Protein AF-A0AAJ3YEU7-F1 (afdb_monomer)

pLDDT: mean 76.19, std 9.18, range [45.81, 90.12]

Structure (mmCIF, N/CA/C/O backbone):
data_AF-A0AAJ3YEU7-F1
#
_entry.id   AF-A0AAJ3YEU7-F1
#
loop_
_atom_site.group_PDB
_atom_site.id
_atom_site.type_symbol
_atom_site.label_atom_id
_atom_site.label_alt_id
_atom_site.label_comp_id
_atom_site.label_asym_id
_atom_site.label_entity_id
_atom_site.label_seq_id
_atom_site.pdbx_PDB_ins_code
_atom_site.Cartn_x
_atom_site.Cartn_y
_atom_site.C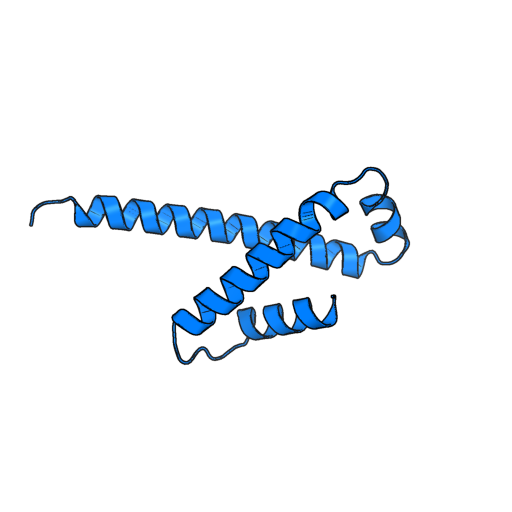artn_z
_atom_site.occupancy
_atom_site.B_iso_or_equiv
_atom_site.auth_seq_id
_atom_site.auth_comp_id
_atom_site.auth_asym_id
_atom_site.auth_atom_id
_atom_site.pdbx_PDB_model_num
ATOM 1 N N . MET A 1 1 ? -11.537 4.259 -0.032 1.00 62.66 1 MET A N 1
ATOM 2 C CA . MET A 1 1 ? -10.254 3.929 0.632 1.00 62.66 1 MET A CA 1
ATOM 3 C C . MET A 1 1 ? -9.842 2.483 0.392 1.00 62.66 1 MET A C 1
ATOM 5 O O . MET A 1 1 ? -8.868 2.312 -0.316 1.00 62.66 1 MET A O 1
ATOM 9 N N . LYS A 1 2 ? -10.555 1.459 0.904 1.00 62.44 2 LYS A N 1
ATOM 10 C CA . LYS A 1 2 ? -10.209 0.043 0.638 1.00 62.44 2 LYS A CA 1
ATOM 11 C C . LYS A 1 2 ? -10.199 -0.281 -0.863 1.00 62.44 2 LYS A C 1
ATOM 13 O O . LYS A 1 2 ? -9.162 -0.644 -1.386 1.00 62.44 2 LYS A O 1
ATOM 18 N N . ALA A 1 3 ? -11.299 0.003 -1.565 1.00 71.56 3 ALA A N 1
ATOM 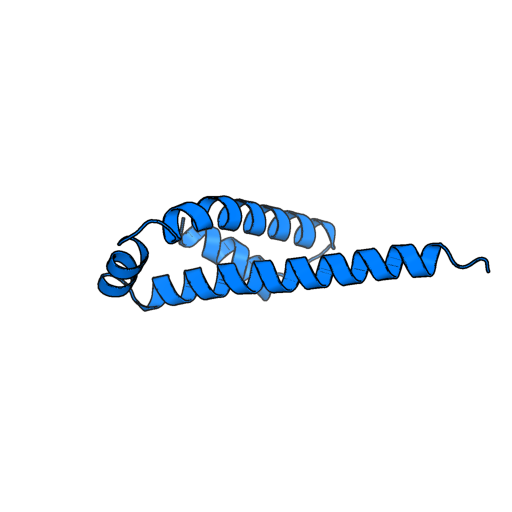19 C CA . ALA A 1 3 ? -11.403 -0.229 -3.010 1.00 71.56 3 ALA A CA 1
ATOM 20 C C . ALA A 1 3 ? -10.314 0.489 -3.837 1.00 71.56 3 ALA A C 1
ATOM 22 O O . ALA A 1 3 ? -9.815 -0.068 -4.808 1.00 71.56 3 ALA A O 1
ATOM 23 N N . ASP A 1 4 ? -9.911 1.700 -3.434 1.00 68.31 4 ASP A N 1
ATOM 24 C CA . ASP A 1 4 ? -8.851 2.454 -4.121 1.00 68.31 4 ASP A CA 1
ATOM 25 C C . ASP A 1 4 ? -7.475 1.803 -3.916 1.00 68.31 4 ASP A C 1
ATOM 27 O O . ASP A 1 4 ? -6.667 1.737 -4.837 1.00 68.31 4 ASP A O 1
ATOM 31 N N . VAL A 1 5 ? -7.210 1.314 -2.700 1.00 66.31 5 VAL A N 1
ATOM 32 C CA . VAL A 1 5 ? -5.975 0.601 -2.353 1.00 66.31 5 VAL A CA 1
ATOM 33 C C . VAL A 1 5 ? -5.932 -0.763 -3.044 1.00 66.31 5 VAL A C 1
ATOM 35 O O . VAL A 1 5 ? -4.901 -1.108 -3.613 1.00 66.31 5 VAL A O 1
ATOM 38 N N . ASP A 1 6 ? -7.051 -1.488 -3.072 1.00 69.06 6 ASP A N 1
ATOM 39 C CA . ASP A 1 6 ? -7.180 -2.782 -3.749 1.00 69.06 6 ASP A CA 1
ATOM 40 C C . ASP A 1 6 ? -6.955 -2.644 -5.262 1.00 69.06 6 ASP A C 1
ATOM 42 O O . ASP A 1 6 ? -6.262 -3.464 -5.868 1.00 69.06 6 ASP A O 1
ATOM 46 N N . ALA A 1 7 ? -7.479 -1.578 -5.878 1.00 73.31 7 ALA A N 1
ATOM 47 C CA . ALA A 1 7 ? -7.258 -1.285 -7.291 1.00 73.31 7 ALA A CA 1
ATOM 48 C C . ALA A 1 7 ? -5.777 -0.998 -7.590 1.00 73.31 7 ALA A C 1
ATOM 50 O O . ALA A 1 7 ? -5.216 -1.589 -8.513 1.00 73.31 7 ALA A O 1
ATOM 51 N N . ILE A 1 8 ? -5.128 -0.149 -6.783 1.00 68.69 8 ILE A N 1
ATOM 52 C CA . ILE A 1 8 ? -3.694 0.153 -6.922 1.00 68.69 8 ILE A CA 1
ATOM 53 C C . ILE A 1 8 ? -2.860 -1.115 -6.721 1.00 68.69 8 ILE A C 1
ATOM 55 O O . ILE A 1 8 ? -1.940 -1.365 -7.491 1.00 68.69 8 ILE A O 1
ATOM 59 N N . TYR A 1 9 ? -3.190 -1.945 -5.730 1.00 66.94 9 TYR A N 1
ATOM 60 C CA . TYR A 1 9 ? -2.463 -3.183 -5.455 1.00 66.94 9 TYR A CA 1
ATOM 61 C C . TYR A 1 9 ? -2.615 -4.211 -6.580 1.00 66.94 9 TYR A C 1
ATOM 63 O O . TYR A 1 9 ? -1.634 -4.821 -6.995 1.00 66.94 9 TYR A O 1
ATOM 71 N N . THR A 1 10 ? -3.826 -4.365 -7.115 1.00 69.38 10 THR A N 1
ATOM 72 C CA . THR A 1 10 ? -4.099 -5.265 -8.245 1.00 69.38 10 THR A CA 1
ATOM 73 C C . THR A 1 10 ? -3.330 -4.822 -9.484 1.00 69.38 10 THR A C 1
ATOM 75 O O . THR A 1 10 ? -2.678 -5.638 -10.129 1.00 69.38 10 THR A O 1
ATOM 78 N N . GLN A 1 11 ? -3.328 -3.521 -9.782 1.00 67.56 11 GLN A N 1
ATOM 79 C CA . GLN A 1 11 ? -2.490 -2.974 -10.847 1.00 67.56 11 GLN A CA 1
ATOM 80 C C . GLN A 1 11 ? -1.005 -3.168 -10.546 1.00 67.56 11 GLN A C 1
ATOM 82 O O . GLN A 1 11 ? -0.243 -3.437 -11.467 1.00 67.56 11 GLN A O 1
ATOM 87 N N . LEU A 1 12 ? -0.602 -3.073 -9.273 1.00 66.81 12 LEU A N 1
ATOM 88 C CA . LEU A 1 12 ? 0.793 -3.218 -8.895 1.00 66.81 12 LEU A CA 1
ATOM 89 C C . LEU A 1 12 ? 1.321 -4.654 -9.081 1.00 66.81 12 LEU A C 1
ATOM 91 O O . LEU A 1 12 ? 2.447 -4.868 -9.535 1.00 66.81 12 LEU A O 1
ATOM 95 N N . ARG A 1 13 ? 0.495 -5.635 -8.711 1.00 67.25 13 ARG A N 1
ATOM 96 C CA . ARG A 1 13 ? 0.836 -7.060 -8.698 1.00 67.25 13 ARG A CA 1
ATOM 97 C C . ARG A 1 13 ? 0.624 -7.734 -10.050 1.00 67.25 13 ARG A C 1
ATOM 99 O O . ARG A 1 13 ? 1.487 -8.482 -10.497 1.00 67.25 13 ARG A O 1
ATOM 106 N N . ASP A 1 14 ? -0.524 -7.469 -10.667 1.00 68.19 14 ASP A N 1
ATOM 107 C CA . ASP A 1 14 ? -1.030 -8.220 -11.819 1.00 68.19 14 ASP A CA 1
ATOM 108 C C . ASP A 1 14 ? -1.103 -7.354 -13.090 1.00 68.19 14 ASP A C 1
ATOM 110 O O . ASP A 1 14 ? -1.432 -7.845 -14.172 1.00 68.19 14 ASP A O 1
ATOM 114 N N . GLY A 1 15 ? -0.796 -6.056 -12.983 1.00 64.88 15 GLY A N 1
ATOM 115 C CA . GLY A 1 15 ? -0.778 -5.143 -14.117 1.00 64.88 15 GLY A CA 1
ATOM 116 C C . GLY A 1 15 ? 0.288 -5.533 -15.134 1.00 64.88 15 GLY A C 1
ATOM 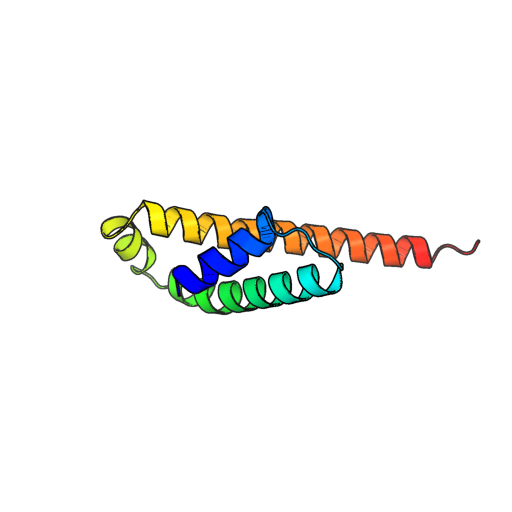117 O O . GLY A 1 15 ? 1.476 -5.614 -14.826 1.00 64.88 15 GLY A O 1
ATOM 118 N N . THR A 1 16 ? -0.126 -5.735 -16.384 1.00 61.72 16 THR A N 1
ATOM 119 C CA . THR A 1 16 ? 0.813 -5.805 -17.506 1.00 61.72 16 THR A CA 1
ATOM 120 C C . THR A 1 16 ? 1.262 -4.381 -17.821 1.00 61.72 16 THR A C 1
ATOM 122 O O . THR A 1 16 ? 0.584 -3.652 -18.544 1.00 61.72 16 THR A O 1
ATOM 125 N N . TYR A 1 17 ? 2.364 -3.939 -17.217 1.00 62.19 17 TYR A N 1
ATOM 126 C CA . TYR A 1 17 ? 2.875 -2.591 -17.453 1.00 62.19 17 TYR A CA 1
ATOM 127 C C . TYR A 1 17 ? 3.419 -2.478 -18.867 1.00 62.19 17 TYR A C 1
ATOM 129 O O . TYR A 1 17 ? 4.374 -3.159 -19.231 1.00 62.19 17 TYR A O 1
ATOM 137 N N . ALA A 1 18 ? 2.817 -1.589 -19.650 1.00 59.25 18 ALA A N 1
ATOM 138 C CA . ALA 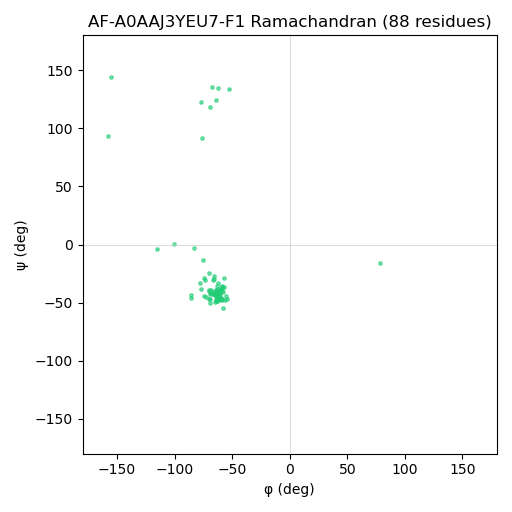A 1 18 ? 3.335 -1.237 -20.963 1.00 59.25 18 ALA A CA 1
ATOM 139 C C . ALA A 1 18 ? 4.639 -0.423 -20.865 1.00 59.25 18 ALA A C 1
ATOM 141 O O . ALA A 1 18 ? 5.425 -0.437 -21.807 1.00 59.25 18 ALA A O 1
ATOM 142 N N . ASP A 1 19 ? 4.858 0.271 -19.739 1.00 70.25 19 ASP A N 1
ATOM 143 C CA . ASP A 1 19 ? 5.978 1.192 -19.543 1.00 70.25 19 ASP A CA 1
ATOM 144 C C . ASP A 1 19 ? 6.346 1.380 -18.045 1.00 70.25 19 ASP A C 1
ATOM 146 O O . ASP A 1 19 ? 5.438 1.404 -17.198 1.00 70.25 19 ASP A O 1
ATOM 150 N N . PRO A 1 20 ? 7.645 1.527 -17.692 1.00 71.31 20 PRO A N 1
ATOM 151 C CA . PRO A 1 20 ? 8.101 1.775 -16.321 1.00 71.31 20 PRO A CA 1
ATOM 152 C C . PRO A 1 20 ? 7.510 3.019 -15.644 1.00 71.31 20 PRO A C 1
ATOM 154 O O . PRO A 1 20 ? 7.327 2.994 -14.425 1.00 71.31 20 PRO A O 1
ATOM 157 N N . ASP A 1 21 ? 7.141 4.072 -16.378 1.00 74.62 21 ASP A N 1
ATOM 158 C CA . ASP A 1 21 ? 6.549 5.280 -15.787 1.00 74.62 21 ASP A CA 1
ATOM 159 C C . ASP A 1 21 ? 5.170 4.984 -15.188 1.00 74.62 21 ASP A C 1
ATOM 161 O O . ASP A 1 21 ? 4.782 5.565 -14.173 1.00 74.62 21 ASP A O 1
ATOM 165 N N . THR A 1 22 ? 4.434 4.018 -15.750 1.00 70.50 22 THR A N 1
ATOM 166 C CA . THR A 1 22 ? 3.146 3.575 -15.186 1.00 70.50 22 THR A CA 1
ATOM 167 C C . THR A 1 22 ? 3.347 2.892 -13.834 1.00 70.50 22 THR A C 1
ATOM 169 O O . THR A 1 22 ? 2.591 3.141 -12.891 1.00 70.50 22 THR A O 1
ATOM 172 N N . PHE A 1 23 ? 4.397 2.075 -13.709 1.00 73.62 23 PHE A N 1
ATOM 173 C CA . PHE A 1 23 ? 4.781 1.477 -12.433 1.00 73.62 23 PHE A CA 1
ATOM 174 C C . PHE A 1 23 ? 5.189 2.559 -11.425 1.00 73.62 23 PHE A C 1
ATOM 176 O O . PHE A 1 23 ? 4.685 2.562 -10.304 1.00 73.62 23 PHE A O 1
ATOM 183 N N . ILE A 1 24 ? 6.039 3.512 -11.825 1.00 79.62 24 ILE A N 1
ATOM 184 C CA . ILE A 1 24 ? 6.516 4.602 -10.956 1.00 79.62 24 ILE A CA 1
ATOM 185 C C . ILE A 1 24 ? 5.357 5.485 -10.475 1.00 79.62 24 ILE A C 1
ATOM 187 O O . ILE A 1 24 ? 5.306 5.843 -9.295 1.00 79.62 24 ILE A O 1
ATOM 191 N N . ASN A 1 25 ? 4.399 5.804 -11.345 1.00 79.88 25 ASN A N 1
ATOM 192 C CA . ASN A 1 25 ? 3.222 6.593 -10.982 1.00 79.88 25 ASN A CA 1
ATOM 193 C C . ASN A 1 25 ? 2.337 5.853 -9.969 1.00 79.88 25 ASN A C 1
ATOM 195 O O . ASN A 1 25 ? 2.015 6.401 -8.911 1.00 79.88 25 ASN A O 1
ATOM 199 N N . ASN A 1 26 ? 2.003 4.586 -10.233 1.00 78.00 26 ASN A N 1
ATOM 200 C CA . ASN A 1 26 ? 1.212 3.766 -9.310 1.00 78.00 26 ASN A CA 1
ATOM 201 C C . ASN A 1 26 ? 1.929 3.560 -7.969 1.00 78.00 26 ASN A C 1
ATOM 203 O O . ASN A 1 26 ? 1.307 3.629 -6.906 1.00 78.00 26 ASN A O 1
ATOM 207 N N . TRP A 1 27 ? 3.248 3.378 -8.013 1.00 81.94 27 TRP A N 1
ATOM 208 C CA . TRP A 1 27 ? 4.099 3.287 -6.836 1.00 81.94 27 TRP A CA 1
ATOM 209 C C . TRP A 1 27 ? 4.063 4.569 -6.000 1.00 81.94 27 TRP A C 1
ATOM 211 O O . TRP A 1 27 ? 3.826 4.523 -4.793 1.00 81.94 27 TRP A O 1
ATOM 221 N N . THR A 1 28 ? 4.219 5.725 -6.645 1.00 85.19 28 THR A N 1
ATOM 222 C CA . THR A 1 28 ? 4.180 7.042 -5.995 1.00 85.19 28 THR A CA 1
ATOM 223 C C . THR A 1 28 ? 2.833 7.284 -5.322 1.00 85.19 28 THR A C 1
ATOM 225 O O . THR A 1 28 ? 2.779 7.696 -4.162 1.00 85.19 28 THR A O 1
ATOM 228 N N . HIS A 1 29 ? 1.734 6.942 -5.998 1.00 85.06 29 HIS A N 1
ATOM 229 C CA . HIS A 1 29 ? 0.401 7.024 -5.411 1.00 85.06 29 HIS A CA 1
ATOM 230 C C . HIS A 1 29 ? 0.237 6.112 -4.190 1.00 85.06 29 HIS A C 1
ATOM 232 O O . HIS A 1 29 ? -0.348 6.537 -3.189 1.00 85.06 29 HIS A O 1
ATOM 238 N N . LEU A 1 30 ? 0.767 4.886 -4.229 1.00 82.88 30 LEU A N 1
ATOM 239 C CA . LEU A 1 30 ? 0.728 3.989 -3.075 1.00 82.88 30 LEU A CA 1
ATOM 240 C C . LEU A 1 30 ? 1.541 4.547 -1.895 1.00 82.88 30 LEU A C 1
ATOM 242 O O . LEU A 1 30 ? 1.050 4.533 -0.763 1.00 82.88 30 LEU A O 1
ATOM 246 N N . MET A 1 31 ? 2.738 5.084 -2.149 1.00 84.25 31 MET A N 1
ATOM 247 C CA . MET A 1 31 ? 3.574 5.712 -1.118 1.00 84.25 31 MET A CA 1
ATOM 248 C C . MET A 1 31 ? 2.851 6.873 -0.432 1.00 84.25 31 MET A C 1
ATOM 250 O O . MET A 1 31 ? 2.795 6.925 0.798 1.00 84.25 31 MET A O 1
ATOM 254 N N . ASP A 1 32 ? 2.225 7.765 -1.200 1.00 86.69 32 ASP A N 1
ATOM 255 C CA . ASP A 1 32 ? 1.466 8.889 -0.646 1.00 86.69 32 ASP A CA 1
ATOM 256 C C . ASP A 1 32 ? 0.285 8.418 0.209 1.00 86.69 32 ASP A C 1
ATOM 258 O O . ASP A 1 32 ? 0.024 8.956 1.291 1.00 86.69 32 ASP A O 1
ATOM 262 N N . ARG A 1 33 ? -0.424 7.370 -0.221 1.00 83.94 33 ARG A N 1
ATOM 263 C CA . ARG A 1 33 ? -1.504 6.768 0.572 1.00 83.94 33 ARG A CA 1
ATOM 264 C C . ARG A 1 33 ? -0.978 6.193 1.885 1.00 83.94 33 ARG A C 1
ATOM 266 O O . ARG A 1 33 ? -1.559 6.469 2.935 1.00 83.94 33 ARG A O 1
ATOM 273 N N . VAL A 1 34 ? 0.131 5.456 1.849 1.00 83.12 34 VAL A N 1
ATOM 274 C CA . VAL A 1 34 ? 0.769 4.890 3.046 1.00 83.12 34 VAL A CA 1
ATOM 275 C C . VAL A 1 34 ? 1.256 5.985 3.994 1.00 83.12 34 VAL A C 1
ATOM 277 O O . VAL A 1 34 ? 1.003 5.907 5.197 1.00 83.12 34 VAL A O 1
ATOM 280 N N . LYS A 1 35 ? 1.887 7.042 3.475 1.00 84.44 35 LYS A N 1
ATOM 281 C CA . LYS A 1 35 ? 2.356 8.190 4.264 1.00 84.44 35 LYS A CA 1
ATOM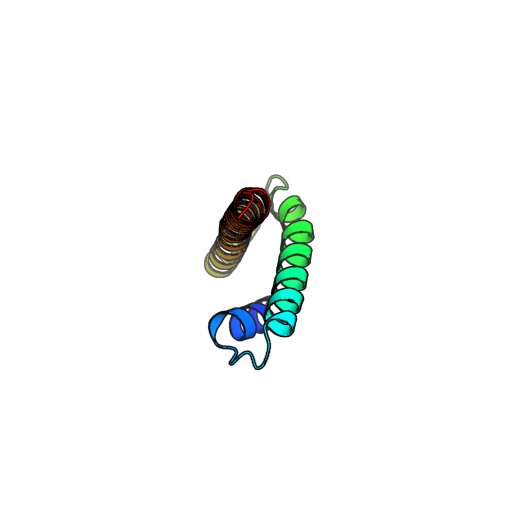 282 C C . LYS A 1 35 ? 1.213 8.881 5.010 1.00 84.44 35 LYS A C 1
ATOM 284 O O . LYS A 1 35 ? 1.394 9.284 6.156 1.00 84.44 35 LYS A O 1
ATOM 289 N N . ASN A 1 36 ? 0.036 8.961 4.393 1.00 84.69 36 ASN A N 1
ATOM 290 C CA . ASN A 1 36 ? -1.165 9.522 5.012 1.00 84.69 36 ASN A CA 1
ATOM 291 C C . ASN A 1 36 ? -1.845 8.555 6.000 1.00 84.69 36 ASN A C 1
ATOM 293 O O . ASN A 1 36 ? -2.397 8.994 7.008 1.00 84.69 36 ASN A O 1
ATOM 297 N N . MET A 1 37 ? -1.796 7.243 5.747 1.00 82.12 37 MET A N 1
ATOM 298 C CA . MET A 1 37 ? -2.397 6.231 6.626 1.00 82.12 37 MET A CA 1
ATOM 299 C C . MET A 1 37 ? -1.565 5.946 7.876 1.00 82.12 37 MET A C 1
ATOM 301 O O . MET A 1 37 ? -2.131 5.774 8.954 1.00 82.12 37 MET A O 1
ATOM 305 N N . LYS A 1 38 ? -0.234 5.920 7.767 1.00 82.50 38 LYS A N 1
ATOM 306 C CA . LYS A 1 38 ? 0.660 5.516 8.862 1.00 82.50 38 LYS A CA 1
ATOM 307 C C . LYS A 1 38 ? 0.429 6.316 10.157 1.00 82.50 38 LYS A C 1
ATOM 309 O O . LYS A 1 38 ? 0.245 5.676 11.189 1.00 82.50 38 LYS A O 1
ATOM 314 N N . PRO A 1 39 ? 0.318 7.660 10.151 1.00 85.56 39 PRO A N 1
ATOM 315 C CA . PRO A 1 39 ? 0.029 8.420 11.368 1.00 85.56 39 PRO A CA 1
ATOM 316 C C . PRO A 1 39 ? -1.326 8.080 11.990 1.00 85.56 39 PRO A C 1
ATOM 318 O O . PRO A 1 39 ? -1.459 8.118 13.208 1.00 85.56 39 PRO A O 1
ATOM 321 N N . VAL A 1 40 ? -2.332 7.750 11.172 1.00 83.62 40 VAL A N 1
ATOM 322 C CA . VAL A 1 40 ? -3.667 7.359 11.649 1.00 83.62 40 VAL A CA 1
ATOM 323 C C . VAL A 1 40 ? -3.608 5.989 12.316 1.00 83.62 40 VAL A C 1
ATOM 325 O O . VAL A 1 40 ? -4.104 5.839 13.429 1.00 83.62 40 VAL A O 1
ATOM 328 N N . LEU A 1 41 ? -2.951 5.024 11.672 1.00 81.94 41 LEU A N 1
ATOM 329 C CA . LEU A 1 41 ? -2.766 3.669 12.194 1.00 81.94 41 LEU A CA 1
ATOM 330 C C . LEU A 1 41 ? -1.885 3.633 13.453 1.00 81.94 41 LEU A C 1
ATOM 332 O O . LEU A 1 41 ? -2.045 2.743 14.281 1.00 81.94 41 LEU A O 1
ATOM 336 N N . SER A 1 42 ? -0.981 4.601 13.623 1.00 84.12 42 SER A N 1
ATOM 337 C CA . SER A 1 42 ? -0.135 4.737 14.817 1.00 84.12 42 SER A CA 1
ATOM 338 C C . SER A 1 42 ? -0.806 5.461 15.992 1.00 84.12 42 SER A C 1
ATOM 340 O O . SER A 1 42 ? -0.185 5.588 17.047 1.00 84.12 42 SER A O 1
ATOM 342 N N . LYS A 1 43 ? -2.046 5.952 15.851 1.00 89.19 43 LYS A N 1
ATOM 343 C CA . LYS A 1 43 ? -2.766 6.560 16.980 1.00 89.19 43 LYS A CA 1
ATOM 344 C C . LYS A 1 43 ? -3.098 5.493 18.035 1.00 89.19 43 LYS A C 1
ATOM 346 O O . LYS A 1 43 ? -3.600 4.428 17.663 1.00 89.19 43 LYS A O 1
ATOM 351 N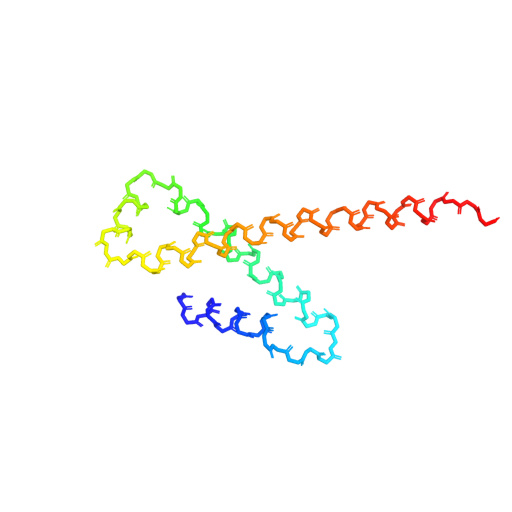 N . PRO A 1 44 ? -2.895 5.777 19.337 1.00 90.12 44 PRO A N 1
ATOM 352 C CA . PRO A 1 44 ? -3.254 4.846 20.404 1.00 90.12 44 PRO A CA 1
ATOM 353 C C . PRO A 1 44 ? -4.714 4.389 20.293 1.00 90.12 44 PRO A C 1
ATOM 355 O O . PRO A 1 44 ? -5.603 5.211 20.069 1.00 90.12 44 PRO A O 1
ATOM 358 N N . GLY A 1 45 ? -4.967 3.085 20.424 1.00 87.31 45 GLY A N 1
ATOM 359 C CA . GLY A 1 45 ? -6.313 2.512 20.384 1.00 87.31 45 GLY A CA 1
ATOM 360 C C . GLY A 1 45 ? -6.921 2.343 18.988 1.00 87.31 45 GLY A C 1
ATOM 361 O O . GLY A 1 45 ? -7.894 1.599 18.853 1.00 87.31 45 GLY A O 1
ATOM 362 N N . VAL A 1 46 ? -6.385 2.980 17.937 1.00 85.69 46 VAL A N 1
ATOM 363 C CA . VAL A 1 46 ? -6.917 2.831 16.567 1.00 85.69 46 VAL A CA 1
ATOM 364 C C . VAL A 1 46 ? -6.637 1.432 16.037 1.00 85.69 46 VAL A C 1
ATOM 366 O O . VAL A 1 46 ? -7.554 0.775 15.549 1.00 85.69 46 VAL A O 1
ATOM 369 N N . MET A 1 47 ? -5.405 0.948 16.190 1.00 84.44 47 MET A N 1
ATOM 370 C CA . MET A 1 47 ? -5.037 -0.389 15.734 1.00 84.44 47 MET A CA 1
ATOM 371 C C . MET A 1 47 ? -5.789 -1.481 16.513 1.00 84.44 47 MET A C 1
ATOM 373 O O . MET A 1 47 ? -6.329 -2.392 15.894 1.00 84.44 47 MET A O 1
ATOM 377 N N . GLU A 1 48 ? -5.925 -1.374 17.842 1.00 86.31 48 GLU A N 1
ATOM 378 C CA . GLU A 1 48 ? -6.729 -2.338 18.615 1.00 86.31 48 GLU A CA 1
ATOM 379 C C . GLU A 1 48 ? -8.224 -2.292 18.276 1.00 86.31 48 GLU A C 1
ATOM 381 O O . GLU A 1 48 ? -8.930 -3.293 18.409 1.00 86.31 48 GLU A O 1
ATOM 386 N N . THR A 1 49 ? -8.742 -1.132 17.872 1.00 85.75 49 THR A N 1
ATOM 387 C CA . THR A 1 49 ? -10.136 -1.010 17.428 1.00 85.75 49 THR A CA 1
ATOM 388 C C . THR A 1 49 ? -10.321 -1.658 16.062 1.00 85.75 49 THR A C 1
ATOM 390 O O . THR A 1 49 ? -11.238 -2.457 15.896 1.00 85.75 49 THR A O 1
ATOM 393 N N . LEU A 1 50 ? -9.415 -1.398 15.117 1.00 83.25 50 LEU A N 1
ATOM 394 C CA . LEU A 1 50 ? -9.435 -2.020 13.795 1.00 83.25 50 LEU A CA 1
ATOM 395 C C . LEU A 1 50 ? -9.290 -3.541 13.881 1.00 83.25 50 LEU A C 1
ATOM 397 O O . LEU A 1 50 ? -10.111 -4.246 13.303 1.00 83.25 50 LEU A O 1
ATOM 401 N N . MET A 1 51 ? -8.350 -4.054 14.684 1.00 82.62 51 MET A N 1
ATOM 402 C CA . MET A 1 51 ? -8.202 -5.499 14.896 1.00 82.62 51 MET A CA 1
ATOM 403 C C . MET A 1 51 ? -9.474 -6.141 15.459 1.00 82.62 51 MET A C 1
ATOM 405 O O . MET A 1 51 ? -9.791 -7.270 15.108 1.00 82.62 51 MET A O 1
ATOM 409 N N . ARG A 1 52 ? -10.221 -5.443 16.323 1.00 87.00 52 ARG A N 1
ATOM 410 C CA . ARG A 1 52 ? -11.486 -5.963 16.867 1.00 87.00 52 ARG A CA 1
ATOM 411 C C . ARG A 1 52 ? -12.637 -5.934 15.866 1.00 87.00 52 ARG A C 1
ATOM 413 O O . ARG A 1 52 ? -13.544 -6.749 15.987 1.00 87.00 52 ARG A O 1
ATOM 420 N N . MET A 1 53 ? -12.622 -4.995 14.924 1.00 83.75 53 MET A N 1
ATOM 421 C CA . MET A 1 53 ? -13.675 -4.847 13.917 1.00 83.75 53 MET A CA 1
ATOM 422 C C . MET A 1 53 ? -13.440 -5.741 12.696 1.00 83.75 53 MET A C 1
ATOM 424 O O . MET A 1 53 ? -14.383 -6.351 12.204 1.00 83.75 53 MET A O 1
ATOM 428 N N . ASP A 1 54 ? -12.200 -5.804 12.211 1.00 86.50 54 ASP A N 1
ATOM 429 C CA . ASP A 1 54 ? -11.809 -6.548 11.016 1.00 86.50 54 ASP A CA 1
ATOM 430 C C . ASP A 1 54 ? -10.302 -6.871 11.057 1.00 86.50 54 ASP A C 1
ATOM 432 O O . ASP A 1 54 ? -9.436 -6.078 10.660 1.00 86.50 54 ASP A O 1
ATOM 436 N N . VAL A 1 55 ? -9.980 -8.063 11.571 1.00 82.62 55 VAL A N 1
ATOM 437 C CA . VAL A 1 55 ? -8.601 -8.574 11.660 1.00 82.62 55 VAL A CA 1
ATOM 438 C C . VAL A 1 55 ? -7.963 -8.679 10.276 1.00 82.62 55 VAL A C 1
ATOM 440 O O . VAL A 1 55 ? -6.780 -8.368 10.128 1.00 82.62 55 VAL A O 1
ATOM 443 N N . GLN A 1 56 ? -8.730 -9.091 9.263 1.00 76.88 56 GLN A N 1
ATOM 444 C CA . GLN A 1 56 ? -8.209 -9.312 7.919 1.00 76.88 56 GLN A CA 1
ATOM 445 C C . GLN A 1 56 ? -7.821 -7.985 7.269 1.00 76.88 56 GLN A C 1
ATOM 447 O O . GLN A 1 56 ? -6.683 -7.841 6.827 1.00 76.88 56 GLN A O 1
ATOM 452 N N . LEU A 1 57 ? -8.711 -6.991 7.287 1.00 78.88 57 LEU A N 1
ATOM 453 C CA . LEU A 1 57 ? -8.402 -5.657 6.771 1.00 78.88 57 LEU A CA 1
ATOM 454 C C . LEU A 1 57 ? -7.206 -5.035 7.500 1.00 78.88 57 LEU A C 1
ATOM 456 O O . LEU A 1 57 ? -6.359 -4.387 6.888 1.00 78.88 57 LEU A O 1
ATOM 460 N N . THR A 1 58 ? -7.114 -5.243 8.813 1.00 81.81 58 THR A N 1
ATOM 461 C CA . THR A 1 58 ? -5.986 -4.740 9.602 1.00 81.81 58 THR A CA 1
ATOM 462 C C . THR A 1 58 ? -4.666 -5.386 9.176 1.00 81.81 58 THR A C 1
ATOM 464 O O . THR A 1 58 ? -3.666 -4.686 8.996 1.00 81.81 58 THR A O 1
ATOM 467 N N . ALA A 1 59 ? -4.658 -6.705 8.969 1.00 78.06 59 ALA A N 1
ATOM 468 C CA . ALA A 1 59 ? -3.492 -7.430 8.474 1.00 78.06 59 ALA A CA 1
ATOM 469 C C . ALA A 1 59 ? -3.102 -6.990 7.051 1.00 78.06 59 ALA A C 1
ATOM 471 O O . ALA A 1 59 ? -1.920 -6.769 6.791 1.00 78.06 59 ALA A O 1
ATOM 472 N N . GLU A 1 60 ? -4.080 -6.794 6.160 1.00 81.00 60 GLU A N 1
ATOM 473 C CA . GLU A 1 60 ? -3.880 -6.283 4.796 1.00 81.00 60 GLU A CA 1
ATOM 474 C C . GLU A 1 60 ? -3.217 -4.893 4.816 1.00 81.00 60 GLU A C 1
ATOM 476 O O . GLU A 1 60 ? -2.200 -4.672 4.154 1.00 81.00 60 GLU A O 1
ATOM 481 N N . LEU A 1 61 ? -3.720 -3.968 5.642 1.00 81.62 61 LEU A N 1
ATOM 482 C CA . LEU A 1 61 ? -3.156 -2.620 5.782 1.00 81.62 61 LEU A CA 1
ATOM 483 C C . LEU A 1 61 ? -1.722 -2.637 6.328 1.00 81.62 61 LEU A C 1
ATOM 485 O O . LEU A 1 61 ? -0.860 -1.905 5.830 1.00 81.62 61 LEU A O 1
ATOM 489 N N . LEU A 1 62 ? -1.442 -3.474 7.331 1.00 81.25 62 LEU A N 1
ATOM 490 C CA . LEU A 1 62 ? -0.090 -3.636 7.871 1.00 81.25 62 LEU A CA 1
ATOM 491 C C . LEU A 1 62 ? 0.866 -4.193 6.814 1.00 81.25 62 LEU A C 1
ATOM 493 O O . LEU A 1 62 ? 1.934 -3.615 6.604 1.00 81.25 62 LEU A O 1
ATOM 497 N N . ALA A 1 63 ? 0.471 -5.258 6.113 1.00 82.44 63 ALA A N 1
ATOM 498 C CA . ALA A 1 63 ? 1.275 -5.868 5.060 1.00 82.44 63 ALA A CA 1
ATOM 499 C C . ALA A 1 63 ? 1.654 -4.847 3.977 1.00 82.44 63 ALA A C 1
ATOM 501 O O . ALA A 1 63 ? 2.835 -4.701 3.668 1.00 82.44 63 ALA A O 1
ATOM 502 N N . ILE A 1 64 ? 0.689 -4.061 3.486 1.00 83.06 64 ILE A N 1
ATOM 503 C CA . ILE A 1 64 ? 0.932 -3.006 2.489 1.00 83.06 64 ILE A CA 1
ATOM 504 C C . ILE A 1 64 ? 1.931 -1.969 3.016 1.00 83.06 64 ILE A C 1
ATOM 506 O O . ILE A 1 64 ? 2.893 -1.619 2.330 1.00 83.06 64 ILE A O 1
ATOM 510 N N . THR A 1 65 ? 1.740 -1.503 4.252 1.00 79.00 65 THR A N 1
ATOM 511 C CA . THR A 1 65 ? 2.608 -0.489 4.873 1.00 79.00 65 THR A CA 1
ATOM 512 C C . THR A 1 65 ? 4.061 -0.974 4.973 1.00 79.00 65 THR A C 1
ATOM 514 O O . THR A 1 65 ? 4.987 -0.191 4.742 1.00 79.00 65 THR A O 1
ATOM 517 N N . TYR A 1 66 ? 4.275 -2.253 5.298 1.00 77.38 66 TYR A N 1
ATOM 518 C CA . TYR A 1 66 ? 5.609 -2.855 5.369 1.00 77.38 66 TYR A CA 1
ATOM 519 C C . TYR A 1 66 ? 6.215 -3.112 3.988 1.00 77.38 66 TYR A C 1
ATOM 521 O O . TYR A 1 66 ? 7.379 -2.777 3.773 1.00 77.38 66 TYR A O 1
ATOM 529 N N . SER A 1 67 ? 5.444 -3.646 3.036 1.00 80.75 67 SER A N 1
ATOM 530 C CA . SER A 1 67 ? 5.916 -3.884 1.666 1.00 80.75 67 SER A CA 1
ATOM 531 C C . SER A 1 67 ? 6.405 -2.599 1.001 1.00 80.75 67 SER A C 1
ATOM 533 O O . SER A 1 67 ? 7.463 -2.606 0.373 1.00 80.75 67 SER A O 1
ATOM 535 N N . VAL A 1 68 ? 5.697 -1.481 1.205 1.00 82.56 68 VAL A N 1
ATOM 536 C CA . VAL A 1 68 ? 6.123 -0.170 0.693 1.00 82.56 68 VAL A CA 1
ATOM 537 C C . VAL A 1 68 ? 7.478 0.251 1.255 1.00 82.56 68 VAL A C 1
ATOM 539 O O . VAL A 1 68 ? 8.372 0.608 0.493 1.00 82.56 68 VAL A O 1
ATOM 542 N N . GLN A 1 69 ? 7.680 0.127 2.567 1.00 74.81 69 GLN A N 1
ATOM 543 C CA . GLN A 1 69 ? 8.952 0.488 3.205 1.00 74.81 69 GLN A CA 1
ATOM 544 C C . GLN A 1 69 ? 10.124 -0.384 2.732 1.00 74.81 69 GLN A C 1
ATOM 546 O O . GLN A 1 69 ? 11.229 0.122 2.536 1.00 74.81 69 GLN A O 1
ATOM 551 N N . ILE A 1 70 ? 9.892 -1.686 2.538 1.00 72.88 70 ILE A N 1
ATOM 552 C CA . ILE A 1 70 ? 10.919 -2.623 2.062 1.00 72.88 70 ILE A CA 1
ATOM 553 C C . ILE A 1 70 ? 11.366 -2.255 0.644 1.00 72.88 70 ILE A C 1
ATOM 555 O 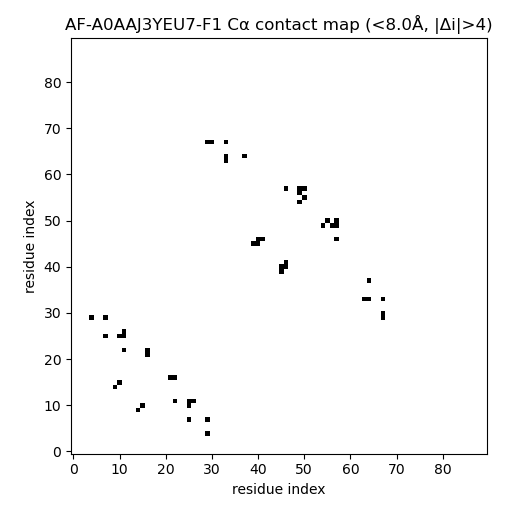O . ILE A 1 70 ? 12.566 -2.168 0.381 1.00 72.88 70 ILE A O 1
ATOM 559 N N . ILE A 1 71 ? 10.415 -2.010 -0.258 1.00 82.06 71 ILE A N 1
ATOM 560 C CA . ILE A 1 71 ? 10.718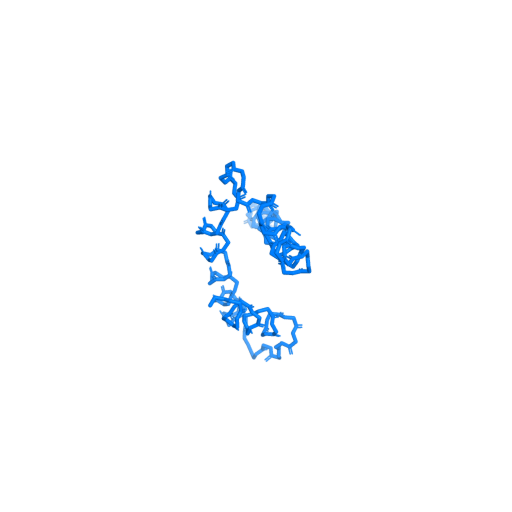 -1.674 -1.653 1.00 82.06 71 ILE A CA 1
ATOM 561 C C . ILE A 1 71 ? 11.346 -0.280 -1.751 1.00 82.06 71 ILE A C 1
ATOM 563 O O . ILE A 1 71 ? 12.317 -0.123 -2.484 1.00 82.06 71 ILE A O 1
ATOM 567 N N . GLU A 1 72 ? 10.891 0.713 -0.976 1.00 81.56 72 GLU A N 1
ATOM 568 C CA . GLU A 1 72 ? 11.564 2.021 -0.898 1.00 81.56 72 GLU A CA 1
ATOM 569 C C . GLU A 1 72 ? 13.042 1.874 -0.5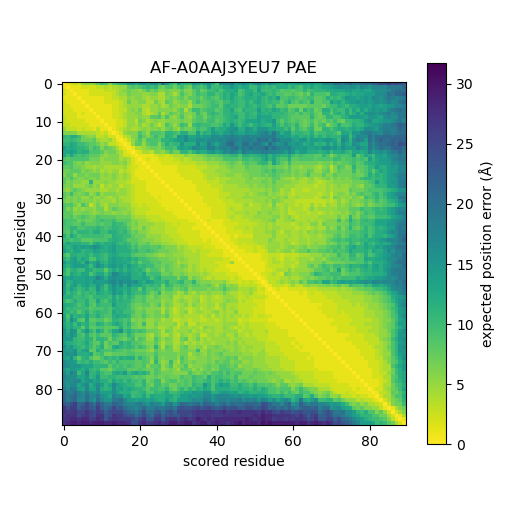12 1.00 81.56 72 GLU A C 1
ATOM 571 O O . GLU A 1 72 ? 13.916 2.500 -1.113 1.00 81.56 72 GLU A O 1
ATOM 576 N N . ASN A 1 73 ? 13.338 1.033 0.482 1.00 70.75 73 ASN A N 1
ATOM 577 C CA . ASN A 1 73 ? 14.711 0.773 0.898 1.00 70.75 73 ASN A CA 1
ATOM 578 C C . ASN A 1 73 ? 15.530 0.091 -0.211 1.00 70.75 73 ASN A C 1
ATOM 580 O O . ASN A 1 73 ? 16.691 0.438 -0.429 1.00 70.75 73 ASN A O 1
ATOM 584 N N . PHE A 1 74 ? 14.923 -0.845 -0.944 1.00 74.81 74 PHE A N 1
ATOM 585 C CA . PHE A 1 74 ? 15.560 -1.495 -2.087 1.00 74.81 74 PHE A CA 1
ATOM 586 C C . PHE A 1 74 ? 15.836 -0.515 -3.239 1.00 74.81 74 PHE A C 1
ATOM 588 O O . PHE A 1 74 ? 16.944 -0.504 -3.770 1.00 74.81 74 PHE A O 1
ATOM 595 N N . ILE A 1 75 ? 14.887 0.366 -3.575 1.00 80.69 75 ILE A N 1
ATOM 596 C CA . ILE A 1 75 ? 15.068 1.406 -4.600 1.00 80.69 75 ILE A CA 1
ATOM 597 C C . ILE A 1 75 ? 16.227 2.335 -4.221 1.00 80.69 75 ILE A C 1
ATOM 599 O O . ILE A 1 75 ? 17.110 2.565 -5.044 1.00 80.69 75 ILE A O 1
ATOM 603 N N . ARG A 1 76 ? 16.305 2.794 -2.963 1.00 75.69 76 ARG A N 1
ATOM 604 C CA . ARG A 1 76 ? 17.439 3.615 -2.489 1.00 75.69 76 ARG A CA 1
ATOM 605 C C . ARG A 1 76 ? 18.785 2.903 -2.639 1.00 75.69 76 ARG A C 1
ATOM 607 O O . ARG A 1 76 ? 19.781 3.543 -2.969 1.00 75.69 76 ARG A O 1
ATOM 614 N N . CYS A 1 77 ? 18.825 1.587 -2.417 1.00 73.12 77 CYS A N 1
ATOM 615 C CA . CYS A 1 77 ? 20.023 0.779 -2.654 1.00 73.12 77 CYS A CA 1
ATOM 616 C C . CYS A 1 77 ? 20.422 0.786 -4.140 1.00 73.12 77 CYS A C 1
ATOM 618 O O . CYS A 1 77 ? 21.585 1.032 -4.463 1.00 73.12 77 CYS A O 1
ATOM 620 N N . LEU A 1 78 ? 19.462 0.590 -5.050 1.00 77.00 78 LEU A N 1
ATOM 621 C CA . LEU A 1 78 ? 19.711 0.642 -6.495 1.00 77.00 78 LEU A CA 1
ATOM 622 C C . LEU A 1 78 ? 20.188 2.026 -6.953 1.00 77.00 78 LEU A C 1
ATOM 624 O O . LEU A 1 78 ? 21.142 2.125 -7.723 1.00 77.00 78 LEU A O 1
ATOM 628 N N . GLU A 1 79 ? 19.573 3.099 -6.454 1.00 79.00 79 GLU A N 1
ATOM 629 C CA . GLU A 1 79 ? 19.994 4.475 -6.741 1.00 79.00 79 GLU A CA 1
ATOM 630 C C . GLU A 1 79 ? 21.431 4.739 -6.279 1.00 79.00 79 GLU A C 1
ATOM 632 O O . GLU A 1 79 ? 22.204 5.388 -6.987 1.00 79.00 79 GLU A O 1
ATOM 637 N N . HIS A 1 80 ? 21.805 4.228 -5.104 1.00 74.75 80 HIS A N 1
ATOM 638 C CA . HIS A 1 80 ? 23.164 4.339 -4.587 1.00 74.75 80 HIS A CA 1
ATOM 639 C C . HIS A 1 80 ? 24.165 3.602 -5.487 1.00 74.75 80 HIS A C 1
ATOM 641 O O . HIS A 1 80 ? 25.139 4.210 -5.932 1.00 74.75 80 HIS A O 1
ATOM 647 N N . GLN A 1 81 ? 23.872 2.353 -5.863 1.00 75.94 81 GLN A N 1
ATOM 648 C CA . GLN A 1 81 ? 24.709 1.581 -6.787 1.00 75.94 81 GLN A CA 1
ATOM 649 C C . GLN A 1 81 ? 24.840 2.246 -8.163 1.00 75.94 81 GLN A C 1
ATOM 651 O O . GLN A 1 81 ? 25.925 2.257 -8.743 1.00 75.94 81 GLN A O 1
ATOM 656 N N . ALA A 1 82 ? 23.762 2.819 -8.703 1.00 79.19 82 ALA A N 1
ATOM 657 C CA . ALA A 1 82 ? 23.794 3.518 -9.986 1.00 79.19 82 ALA A CA 1
ATOM 658 C C . ALA A 1 82 ? 24.723 4.744 -9.946 1.00 79.19 82 ALA A C 1
ATOM 660 O O . ALA A 1 82 ? 25.484 4.975 -10.888 1.00 79.19 82 ALA A O 1
ATOM 661 N N . ARG A 1 83 ? 24.713 5.498 -8.839 1.00 81.00 83 ARG A N 1
ATOM 662 C CA . ARG A 1 83 ? 25.613 6.645 -8.630 1.00 81.00 83 ARG A CA 1
ATOM 663 C C . ARG A 1 83 ? 27.073 6.214 -8.514 1.00 81.00 83 ARG A C 1
ATOM 665 O O . ARG A 1 83 ? 27.931 6.850 -9.122 1.00 81.00 83 ARG A O 1
ATOM 672 N N . GLU A 1 84 ? 27.356 5.138 -7.785 1.00 74.88 84 GLU A N 1
ATOM 673 C CA . GLU A 1 84 ? 28.715 4.597 -7.627 1.00 74.88 84 GLU A CA 1
ATOM 674 C C . GLU A 1 84 ? 29.266 3.989 -8.927 1.00 74.88 84 GLU A C 1
ATOM 676 O O . GLU A 1 84 ? 30.428 4.192 -9.278 1.00 74.88 84 GLU A O 1
ATOM 681 N N . ASN A 1 85 ? 28.428 3.295 -9.699 1.00 67.44 85 ASN A N 1
ATOM 682 C CA . ASN A 1 85 ? 28.824 2.724 -10.987 1.00 67.44 85 ASN A CA 1
ATOM 683 C C . ASN A 1 85 ? 28.982 3.790 -12.083 1.00 67.44 85 ASN A C 1
ATOM 685 O O . ASN A 1 85 ? 29.828 3.635 -12.961 1.00 67.44 85 ASN A O 1
ATOM 689 N N . GLY A 1 86 ? 28.214 4.883 -12.026 1.00 59.53 86 GLY A N 1
ATOM 690 C CA . GLY A 1 86 ? 28.349 6.027 -12.934 1.00 59.53 86 GLY A CA 1
ATOM 691 C C . GLY A 1 86 ? 29.549 6.937 -12.643 1.00 59.53 86 GLY A C 1
ATOM 692 O O . GLY A 1 86 ? 29.900 7.757 -13.486 1.00 59.53 86 GLY A O 1
ATOM 693 N N . SER A 1 87 ? 30.188 6.802 -11.475 1.00 56.88 87 SER A N 1
ATOM 694 C CA . SER A 1 87 ? 31.352 7.605 -11.061 1.00 56.88 87 SER A CA 1
ATOM 695 C C . SER A 1 87 ? 32.701 6.891 -11.222 1.00 56.88 87 SER A C 1
ATOM 697 O O . SER A 1 87 ? 33.745 7.496 -10.975 1.00 56.88 87 SER A O 1
ATOM 699 N N . LYS A 1 88 ? 32.720 5.644 -11.715 1.00 45.81 88 LYS A N 1
ATOM 700 C CA . LYS A 1 88 ? 33.956 5.006 -12.194 1.00 45.81 88 LYS A CA 1
ATOM 701 C C . LYS A 1 88 ? 34.328 5.561 -13.579 1.00 45.81 88 LYS A C 1
ATOM 703 O O . LYS A 1 88 ? 33.517 5.432 -14.498 1.00 45.81 88 LYS A O 1
ATOM 708 N N . PRO A 1 89 ? 35.531 6.142 -13.769 1.00 50.19 89 PRO A N 1
ATOM 709 C CA . PRO A 1 89 ? 36.017 6.453 -15.108 1.00 50.19 89 PRO A CA 1
ATOM 710 C C . PRO A 1 89 ? 36.159 5.140 -15.890 1.00 50.19 89 PRO A C 1
ATOM 712 O O . PRO A 1 89 ? 36.645 4.152 -15.335 1.00 50.19 89 PRO A O 1
ATOM 715 N N . ARG A 1 90 ? 35.691 5.130 -17.143 1.00 53.34 90 ARG A N 1
ATOM 716 C CA . ARG A 1 90 ? 35.980 4.050 -18.097 1.00 53.34 90 ARG A CA 1
ATOM 717 C C . ARG A 1 90 ? 37.466 3.991 -18.418 1.00 53.34 90 ARG A C 1
ATOM 719 O O . ARG A 1 90 ? 38.068 5.081 -18.538 1.00 53.34 90 ARG A O 1
#

Sequence (90 aa):
MKADVDAIYTQLRDGTYADPDTFINNWTHLMDRVKNMKPVLSKPGVMETLMRMDVQLTAELLAITYSVQIIENFIRCLEHQARENGSKPR

Radius of gyration: 16.65 Å; Cα contacts (8 Å, |Δi|>4): 27; chains: 1; bounding box: 50×19×41 Å

Secondary structure (DSSP, 8-state):
-HHHHHHHHHHHHH---SSHHHHHHHHHHHHHHHHHHHHHHTSTTHHHHHHHH-HHHHHHHHHHHHHHHHHHHHHHHHHHHHHHHHTS--

Mean predicted aligned error: 8.48 Å

Foldseek 3Di:
DVVVLVVLVCCQPVNPDPDVVVNVVSLVVLVVVLVVVVVVCPPPPNLVVCCVVPVPVSVVNVVSNVVSVVVVVVVVVVVVVVVVVVPDDD

Solvent-accessible surface area (backbone atoms only — not comparable to full-atom values): 5195 Å² total; per-residue (Å²): 107,70,71,59,50,52,50,52,49,46,46,70,74,71,47,84,72,92,46,72,66,60,53,51,51,55,48,51,54,51,50,54,52,42,66,64,43,49,66,57,57,68,36,86,66,43,48,65,48,39,46,72,76,38,50,65,62,42,50,52,52,50,50,54,53,50,53,53,54,54,50,54,53,50,50,54,50,52,54,50,51,53,54,59,64,70,67,54,84,129